Protein AF-A0A3P7NJB7-F1 (afdb_monomer_lite)

Sequence (112 aa):
MANEVTVRAVRTKELQVSWTIPDLALGKLKSSRAIAILQEKYVTSCSTNDSPHACLLSELDHATTYRVVVEVCVTPKDALSFPESDVAWCSKTTGVQKKTLSQCTFIRCYSI

Structure (mmCIF, N/CA/C/O backbone):
data_AF-A0A3P7NJB7-F1
#
_entry.id   AF-A0A3P7NJB7-F1
#
loop_
_atom_site.group_PDB
_atom_site.id
_atom_site.type_symbol
_atom_site.label_atom_id
_atom_site.label_alt_id
_atom_site.label_comp_id
_atom_site.label_asym_id
_atom_site.label_entity_id
_atom_site.label_seq_id
_atom_site.pdbx_PDB_ins_code
_atom_site.Cartn_x
_atom_site.Cartn_y
_atom_site.Cartn_z
_atom_site.occupancy
_atom_site.B_iso_or_equiv
_atom_site.auth_seq_id
_atom_site.auth_comp_id
_atom_site.auth_asym_id
_atom_site.auth_atom_id
_atom_site.pdbx_PDB_model_num
ATOM 1 N N . MET A 1 1 ? 4.954 1.841 -13.951 1.00 70.25 1 MET A N 1
ATOM 2 C CA . MET A 1 1 ? 4.096 1.997 -12.750 1.00 70.25 1 MET A CA 1
ATOM 3 C C . MET A 1 1 ? 3.607 0.627 -12.303 1.00 70.25 1 MET A C 1
ATOM 5 O O . MET A 1 1 ? 3.580 -0.260 -13.145 1.00 70.25 1 MET A O 1
ATOM 9 N N . ALA A 1 2 ? 3.270 0.438 -11.021 1.00 81.31 2 ALA A N 1
ATOM 10 C CA . ALA A 1 2 ? 2.642 -0.807 -10.564 1.00 81.31 2 ALA A CA 1
ATOM 11 C C . ALA A 1 2 ? 1.221 -0.957 -11.133 1.00 81.31 2 ALA A C 1
ATOM 13 O O . ALA A 1 2 ? 0.512 0.037 -11.296 1.00 81.31 2 ALA A O 1
ATOM 14 N N . ASN A 1 3 ? 0.826 -2.201 -11.386 1.00 82.69 3 ASN A N 1
ATOM 15 C CA . ASN A 1 3 ? -0.479 -2.624 -11.876 1.00 82.69 3 ASN A CA 1
ATOM 16 C C . ASN A 1 3 ? -1.141 -3.585 -10.872 1.00 82.69 3 ASN A C 1
ATOM 18 O O . ASN A 1 3 ? -0.510 -4.052 -9.922 1.00 82.69 3 ASN A O 1
ATOM 22 N N . GLU A 1 4 ? -2.442 -3.831 -11.069 1.00 85.12 4 GLU A N 1
ATOM 23 C CA . GLU A 1 4 ? -3.226 -4.841 -10.333 1.00 85.12 4 GLU A CA 1
ATOM 24 C C . GLU A 1 4 ? -3.112 -4.747 -8.799 1.00 85.12 4 GLU A C 1
ATOM 26 O O . GLU A 1 4 ? -3.046 -5.749 -8.082 1.00 85.12 4 GLU A O 1
ATOM 31 N N . VAL A 1 5 ? -3.099 -3.516 -8.276 1.00 89.00 5 VAL A N 1
ATOM 32 C CA . VAL A 1 5 ? -3.001 -3.271 -6.834 1.00 89.00 5 VAL A CA 1
ATOM 33 C C . VAL A 1 5 ? -4.222 -3.847 -6.125 1.00 89.00 5 VAL A C 1
ATOM 35 O O . VAL A 1 5 ? -5.346 -3.367 -6.274 1.00 89.00 5 VAL A O 1
ATOM 38 N N . THR A 1 6 ? -3.981 -4.855 -5.299 1.00 90.88 6 THR A N 1
ATOM 39 C CA . THR A 1 6 ? -4.992 -5.533 -4.497 1.00 90.88 6 THR A CA 1
ATOM 40 C C . THR A 1 6 ? -4.733 -5.258 -3.024 1.00 90.88 6 THR A C 1
ATOM 42 O O . THR A 1 6 ? -3.640 -5.498 -2.517 1.00 90.88 6 THR A O 1
ATOM 45 N N . VAL A 1 7 ? -5.758 -4.777 -2.317 1.00 92.31 7 VAL A N 1
ATOM 46 C CA . VAL A 1 7 ? -5.694 -4.499 -0.875 1.00 92.31 7 VAL A CA 1
ATOM 47 C C . VAL A 1 7 ? -6.721 -5.357 -0.148 1.00 92.31 7 VAL A C 1
ATOM 49 O O . VAL A 1 7 ? -7.931 -5.262 -0.393 1.00 92.31 7 VAL A O 1
ATOM 52 N N . ARG A 1 8 ? -6.248 -6.196 0.772 1.00 90.56 8 ARG A N 1
ATOM 53 C CA . ARG A 1 8 ? -7.066 -7.105 1.579 1.00 90.56 8 ARG A CA 1
ATOM 54 C C . ARG A 1 8 ? -6.930 -6.757 3.052 1.00 90.56 8 ARG A C 1
ATOM 56 O O . ARG A 1 8 ? -5.830 -6.565 3.553 1.00 90.56 8 ARG A O 1
ATOM 63 N N . ALA A 1 9 ? -8.059 -6.703 3.749 1.00 88.06 9 ALA A N 1
ATOM 64 C CA . ALA A 1 9 ? -8.056 -6.613 5.199 1.00 88.06 9 ALA A CA 1
ATOM 65 C C . ALA A 1 9 ? -7.852 -8.018 5.759 1.00 88.06 9 ALA A C 1
ATOM 67 O O . ALA A 1 9 ? -8.709 -8.880 5.576 1.00 88.06 9 ALA A O 1
ATOM 68 N N . VAL A 1 10 ? -6.691 -8.251 6.368 1.00 85.44 10 VAL A N 1
ATOM 69 C CA . VAL A 1 10 ? -6.304 -9.569 6.892 1.00 85.44 10 VAL A CA 1
ATOM 70 C C . VAL A 1 10 ? -6.485 -9.645 8.398 1.00 85.44 10 VAL A C 1
ATOM 72 O O . VAL A 1 10 ? -6.921 -10.674 8.905 1.00 85.44 10 VAL A O 1
ATOM 75 N N . ARG A 1 11 ? -6.217 -8.547 9.116 1.00 83.50 11 ARG A N 1
ATOM 76 C CA . ARG A 1 11 ? -6.454 -8.443 10.559 1.00 83.50 11 ARG A CA 1
ATOM 77 C C . ARG A 1 11 ? -7.102 -7.113 10.915 1.00 83.50 11 ARG A C 1
ATOM 79 O O . ARG A 1 11 ? -7.278 -6.221 10.086 1.00 83.50 11 ARG A O 1
ATOM 86 N N . THR A 1 12 ? -7.459 -6.980 12.185 1.00 82.69 12 THR A N 1
ATOM 87 C CA . THR A 1 12 ? -8.109 -5.785 12.730 1.00 82.69 12 THR A CA 1
ATOM 88 C C . THR A 1 12 ? -7.224 -4.539 12.693 1.00 82.69 12 THR A C 1
ATOM 90 O O . THR A 1 12 ? -7.765 -3.442 12.742 1.00 82.69 12 THR A O 1
ATOM 93 N N . LYS A 1 13 ? -5.898 -4.687 12.579 1.00 88.31 13 LYS A N 1
ATOM 94 C CA . LYS A 1 13 ? -4.918 -3.588 12.464 1.00 88.31 13 LYS A CA 1
ATOM 95 C C . LYS A 1 13 ? -3.988 -3.728 11.259 1.00 88.31 13 LYS A C 1
ATOM 97 O O . LYS A 1 13 ? -2.929 -3.107 11.228 1.00 88.31 13 LYS A O 1
ATOM 102 N N . GLU A 1 14 ? -4.345 -4.588 10.304 1.00 91.00 14 GLU A N 1
ATOM 103 C CA . GLU A 1 14 ? -3.435 -4.959 9.222 1.00 91.00 14 GLU A CA 1
ATOM 104 C C . GLU A 1 14 ? -4.138 -5.033 7.866 1.00 91.00 14 GLU A C 1
ATOM 106 O O . GLU A 1 14 ? -5.194 -5.664 7.715 1.00 91.00 14 GLU A O 1
ATOM 111 N N . LEU A 1 15 ? -3.505 -4.428 6.861 1.00 91.94 15 LEU A N 1
ATOM 112 C CA . LEU A 1 15 ? -3.886 -4.540 5.458 1.00 91.94 15 LEU A CA 1
ATOM 113 C C . LEU A 1 15 ? -2.757 -5.221 4.683 1.00 91.94 15 LEU A C 1
ATOM 115 O O . LEU A 1 15 ? -1.626 -4.743 4.664 1.00 91.94 15 LEU A O 1
ATOM 119 N N . GLN A 1 16 ? -3.074 -6.316 4.003 1.00 93.12 16 GLN A N 1
ATOM 120 C CA . GLN A 1 16 ? -2.170 -6.941 3.050 1.00 93.12 16 GLN A CA 1
ATOM 121 C C . GLN A 1 16 ? -2.340 -6.262 1.694 1.00 93.12 16 GLN A C 1
ATOM 123 O O . GLN A 1 16 ? -3.450 -6.177 1.162 1.00 93.12 16 GLN A O 1
ATOM 128 N N . VAL A 1 17 ? -1.231 -5.795 1.137 1.00 93.12 17 VAL A N 1
ATOM 129 C CA . VAL A 1 17 ? -1.176 -5.138 -0.164 1.00 93.12 17 VAL A CA 1
ATOM 130 C C . VAL A 1 17 ? -0.334 -6.002 -1.082 1.00 93.12 17 VAL A C 1
ATOM 132 O O . VAL A 1 17 ? 0.775 -6.386 -0.724 1.00 93.12 17 VAL A O 1
ATOM 135 N N . SER A 1 18 ? -0.851 -6.307 -2.262 1.00 92.50 18 SER A N 1
ATOM 136 C CA . SER A 1 18 ? -0.118 -7.007 -3.312 1.00 92.50 18 SER A CA 1
ATOM 137 C C . SER A 1 18 ? -0.278 -6.264 -4.625 1.00 92.50 18 SER A C 1
ATOM 139 O O . SER A 1 18 ? -1.363 -5.763 -4.921 1.00 92.50 18 SER A O 1
ATOM 141 N N . TRP A 1 19 ? 0.785 -6.182 -5.408 1.00 91.06 19 TRP A N 1
ATOM 142 C CA . TRP A 1 19 ? 0.781 -5.517 -6.703 1.00 91.06 19 TRP A CA 1
ATOM 143 C C . TRP A 1 19 ? 1.705 -6.240 -7.672 1.00 91.06 19 TRP A C 1
ATOM 145 O O . TRP A 1 19 ? 2.571 -7.018 -7.276 1.00 91.06 19 TRP A O 1
ATOM 155 N N . THR A 1 20 ? 1.522 -5.977 -8.958 1.00 87.44 20 THR A N 1
ATOM 156 C CA . THR A 1 20 ? 2.415 -6.465 -10.003 1.00 87.44 20 THR A CA 1
ATOM 157 C C . THR A 1 20 ? 3.192 -5.289 -10.569 1.00 87.44 20 THR A C 1
ATOM 159 O O . THR A 1 20 ? 2.665 -4.193 -10.763 1.00 87.44 20 THR A O 1
ATOM 162 N N . ILE A 1 21 ? 4.489 -5.477 -10.782 1.00 82.12 21 ILE A N 1
ATOM 163 C CA . ILE A 1 21 ? 5.303 -4.503 -11.501 1.00 82.12 21 ILE A CA 1
ATOM 164 C C . ILE A 1 21 ? 5.485 -5.105 -12.892 1.00 82.12 21 ILE A C 1
ATOM 166 O O . ILE A 1 21 ? 6.074 -6.182 -12.987 1.00 82.12 21 ILE A O 1
ATOM 170 N N . PRO A 1 22 ? 4.921 -4.492 -13.951 1.00 75.12 22 PRO A N 1
ATOM 171 C CA . PRO A 1 22 ? 5.119 -4.991 -15.304 1.00 75.12 22 PRO A CA 1
ATOM 172 C C . PRO A 1 22 ? 6.613 -4.991 -15.623 1.00 75.12 22 PRO A C 1
ATOM 174 O O . PRO A 1 22 ? 7.352 -4.160 -15.085 1.00 75.12 22 PRO A O 1
ATOM 177 N N . ASP A 1 23 ? 7.030 -5.919 -16.487 1.00 69.81 23 ASP A N 1
ATOM 178 C CA . ASP A 1 23 ? 8.431 -6.084 -16.861 1.00 69.81 23 ASP A CA 1
ATOM 179 C C . ASP A 1 23 ? 9.043 -4.725 -17.218 1.00 69.81 23 ASP A C 1
ATOM 181 O O . ASP A 1 23 ? 8.516 -3.962 -18.039 1.00 69.81 23 ASP A O 1
ATOM 185 N N . LEU A 1 24 ? 10.116 -4.381 -16.510 1.00 66.25 24 LEU A N 1
ATOM 186 C CA . LEU A 1 24 ? 10.768 -3.088 -16.609 1.00 66.25 24 LEU A CA 1
ATOM 187 C C . LEU A 1 24 ? 11.671 -3.096 -17.842 1.00 66.25 24 LEU A C 1
ATOM 18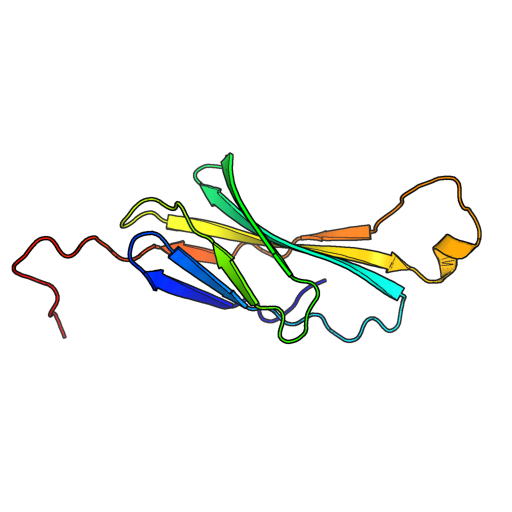9 O O . LEU A 1 24 ? 12.886 -2.961 -17.741 1.00 66.25 24 LEU A O 1
ATOM 193 N N . ALA A 1 25 ? 11.068 -3.197 -19.028 1.00 59.69 25 ALA A N 1
ATOM 194 C CA . ALA A 1 25 ? 11.772 -3.174 -20.312 1.00 59.69 25 ALA A CA 1
ATOM 195 C C . ALA A 1 25 ? 12.683 -1.934 -20.482 1.00 59.69 25 ALA A C 1
ATOM 197 O O . ALA A 1 25 ? 13.597 -1.939 -21.302 1.00 59.69 25 ALA A O 1
ATOM 198 N N . LEU A 1 26 ? 12.452 -0.879 -19.688 1.00 57.56 26 LEU A N 1
ATOM 199 C CA . LEU A 1 26 ? 13.142 0.411 -19.743 1.00 57.56 26 LEU A CA 1
ATOM 200 C C . LEU A 1 26 ? 14.106 0.681 -18.564 1.00 57.56 26 LEU A C 1
ATOM 202 O O . LEU A 1 26 ? 14.732 1.743 -18.534 1.00 57.56 26 LEU A O 1
ATOM 206 N N . GLY A 1 27 ? 14.262 -0.217 -17.579 1.00 69.25 27 GLY A N 1
ATOM 207 C CA . GLY A 1 27 ? 15.119 0.076 -16.420 1.00 69.25 27 GLY A CA 1
ATOM 208 C C . GLY A 1 27 ? 15.172 -0.985 -15.319 1.00 69.25 27 GLY A C 1
ATOM 209 O O . GLY A 1 27 ? 14.595 -2.058 -15.430 1.00 69.25 27 GLY A O 1
ATOM 210 N N . LYS A 1 28 ? 15.875 -0.677 -14.221 1.00 78.12 28 LYS A N 1
ATOM 211 C CA . LYS A 1 28 ? 15.958 -1.539 -13.028 1.00 78.12 28 LYS A CA 1
ATOM 212 C C . LYS A 1 28 ? 15.047 -1.004 -11.925 1.00 78.12 28 LYS A 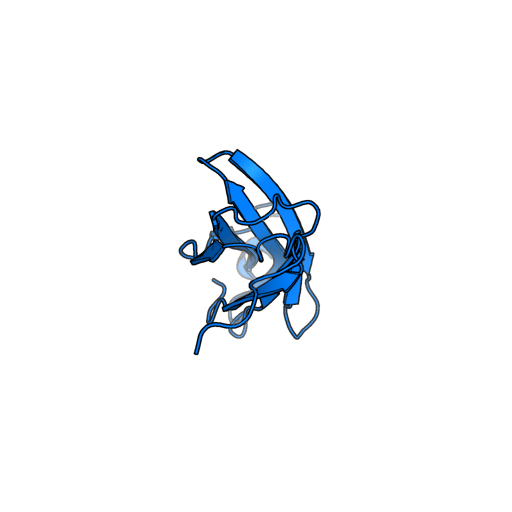C 1
ATOM 214 O O . LYS A 1 28 ? 14.986 0.206 -11.697 1.00 78.12 28 LYS A O 1
ATOM 219 N N . LEU A 1 29 ? 14.360 -1.899 -11.214 1.00 79.69 29 LEU A N 1
ATOM 220 C CA . LEU A 1 29 ? 13.609 -1.528 -10.016 1.00 79.69 29 LEU A CA 1
ATOM 221 C C . LEU A 1 29 ? 14.593 -1.037 -8.946 1.00 79.69 29 LEU A C 1
ATOM 223 O O . LEU A 1 29 ? 15.481 -1.788 -8.543 1.00 79.69 29 LEU A O 1
ATOM 227 N N . LYS A 1 30 ? 14.445 0.213 -8.497 1.00 82.12 30 LYS A N 1
ATOM 228 C CA . LYS A 1 30 ? 15.240 0.760 -7.387 1.00 82.12 30 LYS A CA 1
ATOM 229 C C . LYS A 1 30 ? 14.547 0.494 -6.058 1.00 82.12 30 LYS A C 1
ATOM 231 O O . LYS A 1 30 ? 15.175 0.040 -5.109 1.00 82.12 30 LYS A O 1
ATOM 236 N N . SER A 1 31 ? 13.254 0.799 -5.993 1.00 84.12 31 SER A N 1
ATOM 237 C CA . SER A 1 31 ? 12.456 0.618 -4.785 1.00 84.12 31 SER A CA 1
ATOM 238 C C . SER A 1 31 ? 10.980 0.492 -5.125 1.00 84.12 31 SER A C 1
ATOM 240 O O . SER A 1 31 ? 10.489 1.121 -6.063 1.00 84.12 31 SER A O 1
ATOM 242 N N . SER A 1 32 ? 10.269 -0.302 -4.341 1.00 88.56 32 SER A N 1
ATOM 243 C CA . SER A 1 32 ? 8.829 -0.464 -4.426 1.00 88.56 32 SER A CA 1
ATOM 244 C C . SER A 1 32 ? 8.245 -0.506 -3.016 1.00 88.56 32 SER A C 1
ATOM 246 O O . SER A 1 32 ? 8.692 -1.278 -2.164 1.00 88.56 32 SER A O 1
ATOM 248 N N . ARG A 1 33 ? 7.265 0.361 -2.740 1.00 91.25 33 ARG A N 1
ATOM 249 C CA . ARG A 1 33 ? 6.633 0.472 -1.420 1.00 91.25 33 ARG A CA 1
ATOM 250 C C . ARG A 1 33 ? 5.143 0.772 -1.491 1.00 91.25 33 ARG A C 1
ATOM 252 O O . ARG A 1 33 ? 4.708 1.596 -2.287 1.00 91.25 33 ARG A O 1
ATOM 259 N N . ALA A 1 34 ? 4.370 0.150 -0.611 1.00 92.75 34 ALA A N 1
ATOM 260 C CA . ALA A 1 34 ? 2.987 0.509 -0.342 1.00 92.75 34 ALA A CA 1
ATOM 261 C C . ALA A 1 34 ? 2.911 1.467 0.846 1.00 92.75 34 ALA A C 1
ATOM 263 O O . ALA A 1 34 ? 3.685 1.371 1.798 1.00 92.75 34 ALA A O 1
ATOM 264 N N . ILE A 1 35 ? 1.964 2.394 0.791 1.00 93.62 35 ILE A N 1
ATOM 265 C CA . ILE A 1 35 ? 1.807 3.475 1.759 1.00 93.62 35 ILE A CA 1
ATOM 266 C C . ILE A 1 35 ? 0.332 3.569 2.144 1.00 93.62 35 ILE A C 1
ATOM 268 O O . ILE A 1 35 ? -0.524 3.736 1.273 1.00 93.62 35 ILE A O 1
ATOM 272 N N . ALA A 1 36 ? 0.043 3.507 3.442 1.00 94.00 36 ALA A N 1
ATOM 273 C CA . ALA A 1 36 ? -1.274 3.774 4.007 1.00 94.00 36 ALA A CA 1
ATOM 274 C C . ALA A 1 36 ? -1.434 5.267 4.304 1.00 94.00 36 ALA A C 1
ATOM 276 O O . ALA A 1 36 ? -0.636 5.859 5.037 1.00 94.00 36 ALA A O 1
ATOM 277 N N . ILE A 1 37 ? -2.496 5.862 3.771 1.00 93.56 37 ILE A N 1
ATOM 278 C CA . ILE A 1 37 ? -2.836 7.268 3.969 1.00 93.56 37 ILE A CA 1
ATOM 279 C C . ILE A 1 37 ? -4.205 7.354 4.641 1.00 93.56 37 ILE A C 1
ATOM 281 O O . ILE A 1 37 ? -5.187 6.803 4.139 1.00 93.56 37 ILE A O 1
ATOM 285 N N . LEU A 1 38 ? -4.285 8.080 5.751 1.00 92.56 38 LEU A N 1
ATOM 286 C CA . LEU A 1 38 ? -5.525 8.381 6.463 1.00 92.56 38 LEU A CA 1
ATOM 287 C C . LEU A 1 38 ? -5.704 9.892 6.503 1.00 92.56 38 LEU A C 1
ATOM 289 O O . LEU A 1 38 ? -4.826 10.582 7.007 1.00 92.56 38 LEU A O 1
ATOM 293 N N . GLN A 1 39 ? -6.820 10.405 5.976 1.00 88.75 39 GLN A N 1
ATOM 294 C CA . GLN A 1 39 ? -7.093 11.853 5.956 1.00 88.75 39 GLN A CA 1
ATOM 295 C C . GLN A 1 39 ? -5.885 12.667 5.448 1.00 88.75 39 GLN A C 1
ATOM 297 O O . GLN A 1 39 ? -5.442 13.618 6.083 1.00 88.75 39 GLN A O 1
ATOM 302 N N . GLU A 1 40 ? -5.296 12.217 4.334 1.00 87.44 40 GLU A N 1
ATOM 303 C CA . GLU A 1 40 ? -4.107 12.819 3.700 1.00 87.44 40 GLU A CA 1
ATOM 304 C C . GLU A 1 40 ? -2.796 12.741 4.502 1.00 87.44 40 GLU A C 1
ATOM 306 O O . GLU A 1 40 ? -1.752 13.170 4.013 1.00 87.44 40 GLU A O 1
ATOM 311 N N . LYS A 1 41 ? -2.800 12.106 5.677 1.00 90.12 41 LYS A N 1
ATOM 312 C CA . LYS A 1 41 ? -1.598 11.841 6.472 1.00 90.12 41 LYS A CA 1
ATOM 313 C C . LYS A 1 41 ? -1.038 10.455 6.193 1.00 90.12 41 LYS A C 1
ATOM 315 O O . LYS A 1 41 ? -1.773 9.472 6.131 1.00 90.12 41 LYS A O 1
ATOM 320 N N . TYR A 1 42 ? 0.281 10.389 6.058 1.00 90.12 42 TYR A N 1
ATOM 321 C CA . TYR A 1 42 ? 1.029 9.140 5.970 1.00 90.12 42 TYR A CA 1
ATOM 322 C C . TYR A 1 42 ? 1.005 8.460 7.337 1.00 90.12 42 TYR A C 1
ATOM 324 O O . TYR A 1 42 ? 1.466 9.043 8.314 1.00 90.12 42 TYR A O 1
ATOM 332 N N . VAL A 1 43 ? 0.437 7.258 7.402 1.00 92.25 43 VAL A N 1
ATOM 333 C CA . VAL A 1 43 ? 0.310 6.509 8.660 1.00 92.25 43 VAL A CA 1
ATOM 334 C C . VAL A 1 43 ? 1.416 5.476 8.764 1.00 92.25 43 VAL A C 1
ATOM 336 O O . VAL A 1 43 ? 2.180 5.470 9.719 1.00 92.25 43 VAL A O 1
ATOM 339 N N . THR A 1 44 ? 1.523 4.621 7.752 1.00 93.56 44 THR A N 1
ATOM 340 C CA . THR A 1 44 ? 2.499 3.533 7.715 1.00 93.56 44 THR A CA 1
ATOM 341 C C . THR A 1 44 ? 2.861 3.212 6.271 1.00 93.56 44 THR A C 1
ATOM 343 O O . THR A 1 44 ? 2.133 3.559 5.334 1.00 93.56 44 THR A O 1
ATOM 346 N N . SER A 1 45 ? 3.997 2.558 6.073 1.00 93.25 45 SER A N 1
ATOM 347 C CA . SER A 1 45 ? 4.434 2.093 4.764 1.00 93.25 45 SER A CA 1
ATOM 348 C C . SER A 1 45 ? 5.216 0.800 4.890 1.00 93.25 45 SER A C 1
ATOM 350 O O . SER A 1 45 ? 5.931 0.602 5.868 1.00 93.25 45 SER A O 1
ATOM 352 N N . CYS A 1 46 ? 5.136 -0.037 3.866 1.00 91.62 46 CYS A N 1
ATOM 353 C CA . CYS A 1 46 ? 5.951 -1.232 3.743 1.00 91.62 46 CYS A CA 1
ATOM 354 C C . CYS A 1 46 ? 6.601 -1.272 2.365 1.00 91.62 46 CYS A C 1
ATOM 356 O O . CYS A 1 46 ? 5.980 -0.929 1.362 1.00 91.62 46 CYS A O 1
ATOM 358 N N . SER A 1 47 ? 7.867 -1.667 2.310 1.00 89.50 47 SER A N 1
ATOM 359 C CA . SER A 1 47 ? 8.633 -1.794 1.070 1.00 89.50 47 SER A CA 1
ATOM 360 C C . SER A 1 47 ? 8.933 -3.252 0.775 1.00 89.50 47 SER A C 1
ATOM 362 O O . SER A 1 47 ? 9.305 -3.995 1.680 1.00 89.50 47 SER A O 1
ATOM 364 N N . THR A 1 48 ? 8.817 -3.645 -0.487 1.00 87.69 48 THR A N 1
ATOM 365 C CA . THR A 1 48 ? 9.252 -4.956 -0.962 1.00 87.69 48 THR A CA 1
ATOM 366 C C . THR A 1 48 ? 9.757 -4.835 -2.391 1.00 87.69 48 THR A C 1
ATOM 368 O O . THR A 1 48 ? 9.120 -4.204 -3.240 1.00 87.69 48 THR A O 1
ATOM 371 N N . ASN A 1 49 ? 10.911 -5.444 -2.640 1.00 80.38 49 ASN A N 1
ATOM 372 C CA . ASN A 1 49 ? 11.510 -5.547 -3.967 1.00 80.38 49 ASN A CA 1
ATOM 373 C C . ASN A 1 49 ? 11.460 -6.986 -4.499 1.00 80.38 49 ASN A C 1
ATOM 375 O O . ASN A 1 49 ? 11.765 -7.204 -5.669 1.00 80.38 49 ASN A O 1
ATOM 379 N N . ASP A 1 50 ? 11.046 -7.943 -3.667 1.00 75.50 50 ASP A N 1
ATOM 380 C CA . ASP A 1 50 ? 10.976 -9.354 -4.023 1.00 75.50 50 ASP A CA 1
ATOM 381 C C . ASP A 1 50 ? 9.669 -9.659 -4.754 1.00 75.50 50 ASP A C 1
ATOM 383 O O . ASP A 1 50 ? 8.626 -9.063 -4.471 1.00 75.50 50 ASP A O 1
ATOM 387 N N . SER A 1 51 ? 9.741 -10.576 -5.719 1.00 75.38 51 SER A N 1
ATOM 388 C CA . SER A 1 51 ? 8.570 -11.097 -6.422 1.00 75.38 51 SER A CA 1
ATOM 389 C C . SER A 1 51 ? 8.071 -12.363 -5.713 1.00 75.38 51 SER A C 1
ATOM 391 O O . SER A 1 51 ? 8.879 -13.265 -5.478 1.00 75.38 51 SER A O 1
ATOM 393 N N . PRO A 1 52 ? 6.770 -12.477 -5.387 1.00 76.62 52 PRO A N 1
ATOM 394 C CA . PRO A 1 52 ? 5.692 -11.529 -5.683 1.00 76.62 52 PRO A CA 1
ATOM 395 C C . PRO A 1 52 ? 5.733 -10.275 -4.795 1.00 76.62 52 PRO A C 1
ATOM 397 O O . PRO A 1 52 ? 5.946 -10.371 -3.586 1.00 76.62 52 PRO A O 1
ATOM 400 N N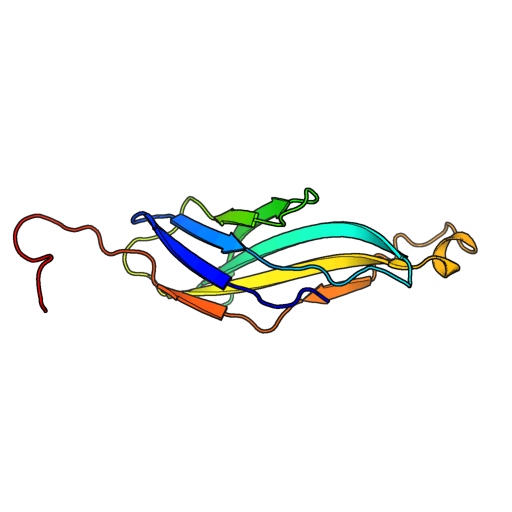 . HIS A 1 53 ? 5.453 -9.103 -5.381 1.00 85.75 53 HIS A N 1
ATOM 401 C CA . HIS A 1 53 ? 5.448 -7.837 -4.645 1.00 85.75 53 HIS A CA 1
ATOM 402 C C . HIS A 1 53 ? 4.216 -7.740 -3.743 1.00 85.75 53 HIS A C 1
ATOM 404 O O . HIS A 1 53 ? 3.156 -7.237 -4.123 1.00 85.75 53 HIS A O 1
ATOM 410 N N . ALA A 1 54 ? 4.358 -8.258 -2.530 1.00 90.25 54 ALA A N 1
ATOM 411 C CA . ALA A 1 54 ? 3.367 -8.157 -1.479 1.00 90.25 54 ALA A CA 1
ATOM 412 C C . ALA A 1 54 ? 4.015 -7.688 -0.179 1.00 90.25 54 ALA A C 1
ATOM 414 O O . ALA A 1 54 ? 5.105 -8.126 0.189 1.00 90.25 54 ALA A O 1
ATOM 415 N N . CYS A 1 55 ? 3.333 -6.797 0.530 1.00 91.06 55 CYS A N 1
ATOM 416 C CA . CYS A 1 55 ? 3.736 -6.385 1.863 1.00 91.06 55 CYS A CA 1
ATOM 417 C C . CYS A 1 55 ? 2.523 -6.130 2.751 1.00 91.06 55 CYS A C 1
ATOM 419 O O . CYS A 1 55 ? 1.389 -5.986 2.287 1.00 91.06 55 CYS A O 1
ATOM 421 N N . LEU A 1 56 ? 2.770 -6.128 4.055 1.00 92.50 56 LEU A N 1
ATOM 422 C CA . LEU A 1 56 ? 1.738 -6.001 5.066 1.00 92.50 56 LEU A CA 1
ATOM 423 C C . LEU A 1 56 ? 1.899 -4.660 5.784 1.00 92.50 56 LEU A C 1
ATOM 425 O O . LEU A 1 56 ? 2.960 -4.351 6.322 1.00 92.50 56 LEU A O 1
ATOM 429 N N . LEU A 1 57 ? 0.843 -3.853 5.740 1.00 92.38 57 LEU A N 1
ATOM 430 C CA . LEU A 1 57 ? 0.740 -2.590 6.457 1.00 92.38 57 LEU A CA 1
ATOM 431 C C . LEU A 1 57 ? 0.189 -2.892 7.848 1.00 92.38 57 LEU A C 1
ATOM 433 O O . LEU A 1 57 ? -0.981 -3.256 7.970 1.00 92.38 57 LEU A O 1
ATOM 437 N N . SER A 1 58 ? 1.037 -2.753 8.863 1.00 91.44 58 SER A N 1
ATOM 438 C CA . SER A 1 58 ? 0.700 -2.942 10.279 1.00 91.44 58 SER A CA 1
ATOM 439 C C . SER A 1 58 ? 0.411 -1.614 10.978 1.00 91.44 58 SER A C 1
ATOM 441 O O . SER A 1 58 ? 0.576 -0.549 10.389 1.00 91.44 58 SER A O 1
ATOM 443 N N . GLU A 1 59 ? 0.024 -1.685 12.254 1.00 89.12 59 GLU A N 1
ATOM 444 C CA . GLU A 1 59 ? -0.185 -0.511 13.121 1.00 89.12 59 GLU A CA 1
ATOM 445 C C . GLU A 1 59 ? -1.318 0.412 12.646 1.00 89.12 59 GLU A C 1
ATOM 447 O O . GLU A 1 59 ? -1.314 1.616 12.882 1.00 89.12 59 GLU A O 1
ATOM 452 N N . LEU A 1 60 ? -2.321 -0.168 11.985 1.00 89.56 60 LEU A N 1
ATOM 453 C CA . LEU A 1 60 ? -3.524 0.546 11.576 1.00 89.56 60 LEU A CA 1
ATOM 454 C C . LEU A 1 60 ? -4.586 0.520 12.683 1.00 89.56 60 LEU A C 1
ATOM 456 O O . LEU A 1 60 ? -4.650 -0.398 13.503 1.00 89.56 60 LEU A O 1
ATOM 460 N N . ASP A 1 61 ? -5.478 1.501 12.660 1.00 88.25 61 ASP A N 1
ATOM 461 C CA . ASP A 1 61 ? -6.658 1.549 13.512 1.00 88.25 61 ASP A CA 1
ATOM 462 C C . ASP A 1 61 ? -7.732 0.580 13.022 1.00 88.25 61 ASP A C 1
ATOM 464 O O . ASP A 1 61 ? -7.844 0.260 11.834 1.00 88.25 61 ASP A O 1
ATOM 468 N N . HIS A 1 62 ? -8.561 0.133 13.958 1.00 86.56 62 HIS A N 1
ATOM 469 C CA . HIS A 1 62 ? -9.681 -0.766 13.708 1.00 86.56 62 HIS A CA 1
ATOM 470 C C . HIS A 1 62 ? -10.825 -0.071 12.982 1.00 86.56 62 HIS A C 1
ATOM 472 O O . HIS A 1 62 ? -11.155 1.067 13.298 1.00 86.56 62 HIS A O 1
ATOM 478 N N . ALA A 1 63 ? -11.508 -0.796 12.090 1.00 84.62 63 ALA A N 1
ATOM 479 C CA . ALA A 1 63 ? -12.679 -0.291 11.372 1.00 84.62 63 ALA A CA 1
ATOM 480 C C . ALA A 1 63 ? -12.461 1.082 10.696 1.00 84.62 63 ALA A C 1
ATOM 482 O O . ALA A 1 63 ? -13.417 1.842 10.524 1.00 84.62 63 ALA A O 1
ATOM 483 N N . THR A 1 64 ? -11.234 1.373 10.265 1.00 88.19 64 THR A N 1
ATOM 484 C CA . THR A 1 64 ? -10.847 2.658 9.676 1.00 88.19 64 THR A CA 1
ATOM 485 C C . THR A 1 64 ? -10.555 2.481 8.192 1.00 88.19 64 THR A C 1
ATOM 487 O O . THR A 1 64 ? -9.931 1.503 7.776 1.00 88.19 64 THR A O 1
ATOM 490 N N . THR A 1 65 ? -11.047 3.413 7.373 1.00 9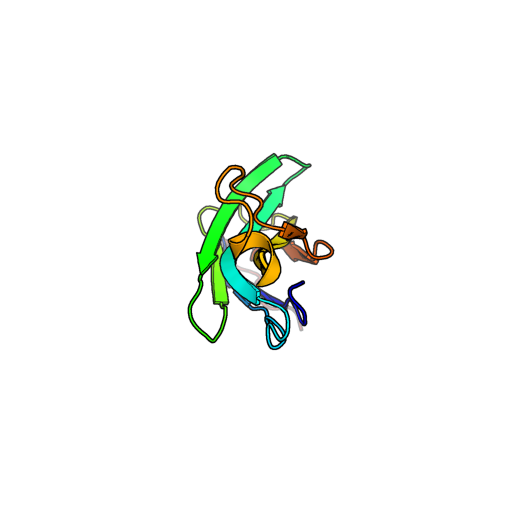0.75 65 THR A N 1
ATOM 491 C CA . THR A 1 65 ? -10.823 3.411 5.924 1.00 90.75 65 THR A CA 1
ATOM 492 C C . THR A 1 65 ? -9.521 4.128 5.598 1.00 90.75 65 THR A C 1
ATOM 494 O O . THR A 1 65 ? -9.409 5.339 5.771 1.00 90.75 65 THR A O 1
ATOM 497 N N . TYR A 1 66 ? -8.561 3.377 5.071 1.00 92.25 66 TYR A N 1
ATOM 498 C CA . TYR A 1 66 ? -7.284 3.886 4.592 1.00 92.25 66 TYR A CA 1
ATOM 499 C C . TYR A 1 66 ? -7.281 3.967 3.072 1.00 92.25 66 TYR A C 1
ATOM 501 O O . TYR A 1 66 ? -7.823 3.098 2.385 1.00 92.25 66 TYR A O 1
ATOM 509 N N . ARG A 1 67 ? -6.619 4.991 2.538 1.00 94.12 67 ARG A N 1
ATOM 510 C CA . ARG A 1 67 ? -6.246 5.075 1.128 1.00 94.12 67 ARG A CA 1
ATOM 511 C C . ARG A 1 67 ? -4.835 4.525 0.975 1.00 94.12 67 ARG A C 1
ATOM 513 O O . ARG A 1 67 ? -3.883 5.124 1.458 1.00 94.12 67 ARG A O 1
ATOM 520 N N . VAL A 1 68 ? -4.700 3.398 0.296 1.00 92.94 68 VAL A N 1
ATOM 521 C CA . VAL A 1 68 ? -3.415 2.747 0.052 1.00 92.94 68 VAL A CA 1
ATOM 522 C C . VAL A 1 68 ? -2.915 3.112 -1.339 1.00 92.94 68 VAL A C 1
ATOM 524 O O . VAL A 1 68 ? -3.633 2.932 -2.319 1.00 92.94 68 VAL A O 1
ATOM 527 N N . VAL A 1 69 ? -1.690 3.619 -1.435 1.00 92.50 69 VAL A N 1
ATOM 528 C CA . VAL A 1 69 ? -1.007 3.881 -2.712 1.00 92.50 69 VAL A CA 1
ATOM 529 C C . VAL A 1 69 ? 0.260 3.044 -2.793 1.00 92.50 69 VAL A C 1
ATOM 531 O O . VAL A 1 69 ? 0.927 2.840 -1.781 1.00 92.50 69 VAL A O 1
ATOM 534 N N . VAL A 1 70 ? 0.606 2.579 -3.989 1.00 91.19 70 VAL A N 1
ATOM 535 C CA . VAL A 1 70 ? 1.889 1.921 -4.242 1.00 91.19 70 VAL A CA 1
ATOM 536 C C . VAL A 1 70 ? 2.779 2.899 -4.992 1.00 91.19 70 VAL A C 1
ATOM 538 O O . VAL A 1 70 ? 2.396 3.426 -6.034 1.00 91.19 70 VAL A O 1
ATOM 541 N N . GLU A 1 71 ? 3.958 3.164 -4.451 1.00 90.50 71 GLU A N 1
ATOM 542 C CA . GLU A 1 71 ? 5.004 3.947 -5.086 1.00 90.50 71 GLU A CA 1
ATOM 543 C C . GLU A 1 71 ? 6.090 3.009 -5.608 1.00 90.50 71 GLU A C 1
ATOM 545 O O . GLU A 1 71 ? 6.656 2.210 -4.862 1.00 90.50 71 GLU A O 1
ATOM 550 N N . VAL A 1 72 ? 6.382 3.123 -6.899 1.00 87.00 72 VAL A N 1
ATOM 551 C CA . VAL A 1 72 ? 7.423 2.354 -7.576 1.00 87.00 72 VAL A CA 1
ATOM 552 C C . VAL A 1 72 ? 8.428 3.318 -8.171 1.00 87.00 72 VAL A C 1
ATOM 554 O O . VAL A 1 72 ? 8.074 4.142 -9.013 1.00 87.00 72 VAL A O 1
ATOM 557 N N . CYS A 1 73 ? 9.677 3.182 -7.754 1.00 84.06 73 CYS A N 1
ATOM 558 C CA . CYS A 1 73 ? 10.809 3.959 -8.221 1.00 84.06 73 CYS A CA 1
ATOM 559 C C . CYS A 1 73 ? 11.693 3.093 -9.117 1.00 84.06 73 CYS A C 1
ATOM 561 O O . CYS A 1 73 ? 12.210 2.054 -8.692 1.00 84.06 73 CYS A O 1
ATOM 563 N N . VAL A 1 74 ? 11.884 3.540 -10.355 1.00 80.88 74 VAL A N 1
ATOM 564 C CA . VAL A 1 74 ? 12.719 2.859 -11.349 1.00 80.88 74 VAL A CA 1
ATOM 565 C C . VAL A 1 74 ? 13.913 3.726 -11.718 1.00 80.88 74 VAL A C 1
ATOM 567 O O . VAL A 1 74 ? 13.809 4.952 -11.783 1.00 80.88 74 VAL A O 1
ATOM 570 N N . THR A 1 75 ? 15.048 3.080 -11.960 1.00 77.69 75 THR A N 1
ATOM 571 C CA . THR A 1 75 ? 16.217 3.721 -12.558 1.00 77.69 75 THR A CA 1
ATOM 572 C C . THR A 1 75 ? 16.225 3.367 -14.044 1.00 77.69 75 THR A C 1
ATOM 574 O O . THR A 1 75 ? 16.431 2.191 -14.370 1.00 77.69 75 THR A O 1
ATOM 577 N N . PRO A 1 76 ? 15.950 4.328 -14.946 1.00 70.12 76 PRO A N 1
ATOM 578 C CA . PRO A 1 76 ? 15.986 4.072 -16.380 1.00 70.12 76 PRO A CA 1
ATOM 579 C C . PRO A 1 76 ? 17.419 3.772 -16.830 1.00 70.12 76 PRO A C 1
ATOM 581 O O . PRO A 1 76 ? 18.384 4.263 -16.241 1.00 70.12 76 PRO A O 1
ATOM 584 N N . LYS A 1 77 ? 17.565 2.966 -17.884 1.00 66.38 77 LYS A N 1
ATOM 585 C CA . LYS A 1 77 ? 18.884 2.570 -18.407 1.00 66.38 77 LYS A CA 1
ATOM 586 C C . LYS A 1 77 ? 19.710 3.773 -18.892 1.00 66.38 77 LYS A C 1
ATOM 588 O O . LYS A 1 77 ? 20.921 3.790 -18.694 1.00 66.38 77 LYS A O 1
ATOM 593 N N . ASP A 1 78 ? 19.044 4.796 -19.429 1.00 62.50 78 ASP A N 1
ATOM 594 C CA . ASP A 1 78 ? 19.667 6.014 -19.970 1.00 62.50 78 ASP A CA 1
ATOM 595 C C . ASP A 1 78 ? 20.205 6.975 -18.891 1.00 62.50 78 ASP A C 1
ATOM 597 O O . ASP A 1 78 ? 21.005 7.859 -19.188 1.00 62.50 78 ASP A O 1
ATOM 601 N N . ALA A 1 79 ? 19.825 6.798 -17.618 1.00 55.94 79 ALA A N 1
ATOM 602 C CA . ALA A 1 79 ? 20.358 7.606 -16.514 1.00 55.94 79 ALA A CA 1
ATOM 603 C C . ALA A 1 79 ? 21.793 7.213 -16.112 1.00 55.94 79 ALA A C 1
ATOM 605 O O . ALA A 1 79 ? 22.446 7.948 -15.377 1.00 55.94 79 ALA A O 1
ATOM 606 N N . LEU A 1 80 ? 22.321 6.089 -16.616 1.00 52.81 80 LEU A N 1
ATOM 607 C CA . LEU A 1 80 ? 23.715 5.681 -16.389 1.00 52.81 80 LEU A CA 1
ATOM 608 C C . LEU A 1 80 ? 24.736 6.626 -17.050 1.00 52.81 80 LEU A C 1
ATOM 610 O O . LEU A 1 80 ? 25.922 6.543 -16.744 1.00 52.81 80 LEU A O 1
ATOM 614 N N . SER A 1 81 ? 24.293 7.519 -17.941 1.00 51.50 81 SER A N 1
ATOM 615 C CA . SER A 1 81 ? 25.154 8.475 -18.647 1.00 51.50 81 SER A CA 1
ATOM 616 C C . SER A 1 81 ? 25.455 9.754 -17.855 1.00 51.50 81 SER A C 1
ATOM 618 O O . SER A 1 81 ? 26.381 10.471 -18.225 1.00 51.50 81 SER A O 1
ATOM 620 N N . PHE A 1 82 ? 24.729 10.035 -16.764 1.00 46.81 82 PHE A N 1
ATOM 621 C CA . PHE A 1 82 ? 24.936 11.226 -15.932 1.00 46.81 82 PHE A CA 1
ATOM 622 C C . PHE A 1 82 ? 24.830 10.856 -14.441 1.00 46.81 82 PHE A C 1
ATOM 624 O O . PHE A 1 82 ? 23.725 10.785 -13.905 1.00 46.81 82 PHE A O 1
ATOM 631 N N . PRO A 1 83 ? 25.956 10.619 -13.741 1.00 48.50 83 PRO A N 1
ATOM 632 C CA . PRO A 1 83 ? 25.961 10.142 -12.353 1.00 48.50 83 PRO A CA 1
ATOM 633 C C . PRO A 1 83 ? 25.520 11.194 -11.319 1.00 48.50 83 PRO A C 1
ATOM 635 O O . PRO A 1 83 ? 25.527 10.914 -10.125 1.00 48.50 83 PRO A O 1
ATOM 638 N N . GLU A 1 84 ? 25.154 12.405 -11.746 1.00 48.25 84 GLU A N 1
ATOM 639 C CA . GLU A 1 84 ? 25.035 13.567 -10.859 1.00 48.25 84 GLU A CA 1
ATOM 640 C C . GLU A 1 84 ? 23.621 13.853 -10.348 1.00 48.25 84 GLU A C 1
ATOM 642 O O . GLU A 1 84 ? 23.377 14.853 -9.678 1.00 48.25 84 GLU A O 1
ATOM 647 N N . SER A 1 85 ? 22.661 12.973 -10.613 1.00 47.09 85 SER A N 1
ATOM 648 C CA . SER A 1 85 ? 21.373 13.082 -9.945 1.00 47.09 85 SER A CA 1
ATOM 649 C C . SER A 1 85 ? 20.770 11.705 -9.725 1.00 47.09 85 SER A C 1
ATOM 651 O O . SER A 1 85 ? 20.594 10.911 -10.644 1.00 47.09 85 SER A O 1
ATOM 653 N N . ASP A 1 86 ? 20.457 11.429 -8.464 1.00 54.00 86 ASP A N 1
ATOM 654 C CA . ASP A 1 86 ? 19.714 10.284 -7.943 1.00 54.00 86 ASP A CA 1
ATOM 655 C C . ASP A 1 86 ? 18.261 10.262 -8.482 1.00 54.00 86 ASP A C 1
ATOM 657 O O . ASP A 1 86 ? 17.294 10.121 -7.732 1.00 54.00 86 ASP A O 1
ATOM 661 N N . VAL A 1 87 ? 18.072 10.444 -9.794 1.00 55.84 87 VAL A N 1
ATOM 662 C CA . VAL A 1 87 ? 16.771 10.562 -10.456 1.00 55.84 87 VAL A CA 1
ATOM 663 C C . VAL A 1 87 ? 16.149 9.178 -10.549 1.00 55.84 87 VAL A C 1
ATOM 665 O O . VAL A 1 87 ? 16.163 8.497 -11.573 1.00 55.84 87 VAL A O 1
ATOM 668 N N . ALA A 1 88 ? 15.602 8.732 -9.428 1.00 64.94 88 ALA A N 1
ATOM 669 C CA . ALA A 1 88 ? 14.650 7.649 -9.416 1.00 64.94 88 ALA A CA 1
ATOM 670 C C . ALA A 1 88 ? 13.322 8.198 -9.949 1.00 64.94 88 ALA A C 1
ATOM 672 O O . A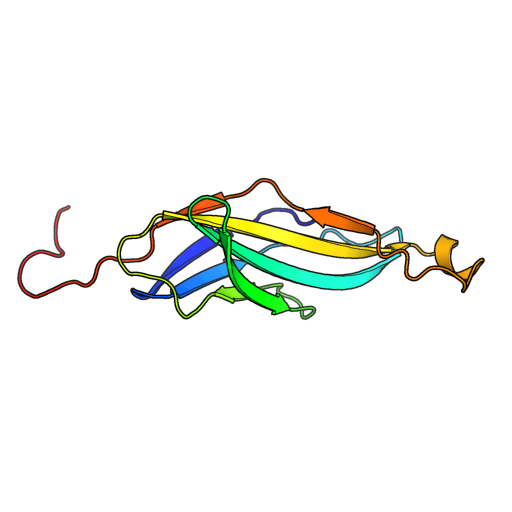LA A 1 88 ? 12.722 9.093 -9.349 1.00 64.94 88 ALA A O 1
ATOM 673 N N . TRP A 1 89 ? 12.849 7.673 -11.078 1.00 75.75 89 TRP A N 1
ATOM 674 C CA . TRP A 1 89 ? 11.513 7.995 -11.568 1.00 75.75 89 TRP A CA 1
ATOM 675 C C . TRP A 1 89 ? 10.495 7.233 -10.728 1.00 75.75 89 TRP A C 1
ATOM 677 O O . TRP A 1 89 ? 10.219 6.055 -10.959 1.00 75.75 89 TRP A O 1
ATOM 687 N N . CYS A 1 90 ? 9.980 7.908 -9.703 1.00 82.44 90 CYS A N 1
ATOM 688 C CA . CYS A 1 90 ? 8.966 7.370 -8.812 1.00 82.44 90 CYS A CA 1
ATOM 689 C C . CYS A 1 90 ? 7.567 7.654 -9.366 1.00 82.44 90 CYS A C 1
ATOM 691 O O . CYS A 1 90 ? 7.168 8.801 -9.546 1.00 82.44 90 CYS A O 1
ATOM 693 N N . SER A 1 91 ? 6.810 6.594 -9.630 1.00 83.94 91 SER A N 1
ATOM 694 C CA . SER A 1 91 ? 5.400 6.654 -10.016 1.00 83.94 91 SER A CA 1
ATOM 695 C C . SER A 1 91 ? 4.532 6.115 -8.887 1.00 83.94 91 SER A C 1
ATOM 697 O O . SER A 1 91 ? 4.831 5.059 -8.331 1.00 83.94 91 SER A O 1
ATOM 699 N N . LYS A 1 92 ? 3.430 6.805 -8.583 1.00 87.56 92 LYS A N 1
ATOM 700 C CA . LYS A 1 92 ? 2.421 6.350 -7.617 1.00 87.56 92 LYS A CA 1
ATOM 701 C C . LYS A 1 92 ? 1.195 5.813 -8.346 1.00 87.56 92 LYS A C 1
ATOM 703 O O . LYS A 1 92 ? 0.775 6.392 -9.343 1.00 87.56 92 LYS A O 1
ATOM 708 N N . THR A 1 93 ? 0.613 4.730 -7.847 1.00 86.75 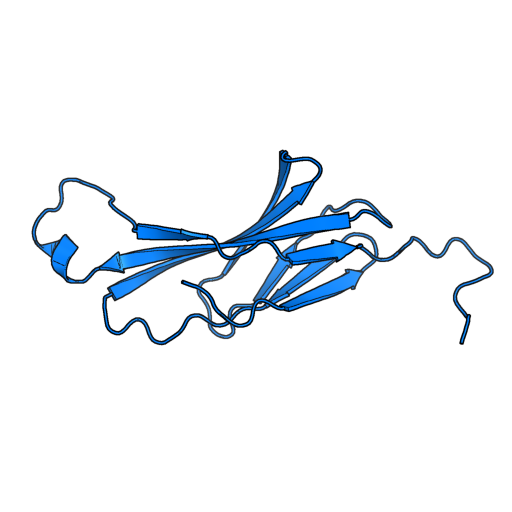93 THR A N 1
ATOM 709 C CA . THR A 1 93 ? -0.660 4.209 -8.357 1.00 86.75 93 THR A CA 1
ATOM 710 C C . THR A 1 93 ? -1.836 5.057 -7.885 1.00 86.75 93 THR A C 1
ATOM 712 O O . THR A 1 93 ? -1.755 5.777 -6.884 1.00 86.75 93 THR A O 1
ATOM 715 N N . THR A 1 94 ? -2.974 4.904 -8.562 1.00 83.56 94 THR A N 1
ATOM 716 C CA . THR A 1 94 ? -4.259 5.374 -8.043 1.00 83.56 94 THR A CA 1
ATOM 717 C C . THR A 1 94 ? -4.513 4.730 -6.681 1.00 83.56 94 THR A C 1
ATOM 719 O O . THR A 1 94 ? -4.307 3.528 -6.500 1.00 83.56 94 THR A O 1
ATOM 722 N N . GLY A 1 95 ? -4.899 5.541 -5.695 1.00 86.25 95 GLY A N 1
ATOM 723 C CA . GLY A 1 95 ? -5.100 5.060 -4.333 1.00 86.25 95 GLY A CA 1
ATOM 724 C C . GLY A 1 95 ? -6.310 4.138 -4.223 1.00 86.25 95 GLY A C 1
ATOM 725 O O . GLY A 1 95 ? -7.408 4.518 -4.620 1.00 86.25 95 GLY A O 1
ATOM 726 N N . VAL A 1 96 ? -6.119 2.961 -3.632 1.00 91.12 96 VAL A N 1
ATOM 727 C CA . VAL A 1 96 ? -7.183 1.996 -3.335 1.00 91.12 96 VAL A CA 1
ATOM 728 C C . VAL A 1 96 ? -7.675 2.229 -1.915 1.00 91.12 96 VAL A C 1
ATOM 730 O O . VAL A 1 96 ? -6.893 2.208 -0.966 1.00 91.12 96 VAL A O 1
ATOM 733 N N . GLN A 1 97 ? -8.975 2.452 -1.747 1.00 91.06 97 GLN A N 1
ATOM 734 C CA . GLN A 1 97 ? -9.558 2.598 -0.417 1.00 91.06 97 GLN A CA 1
ATOM 735 C C . GLN A 1 97 ? -9.896 1.228 0.165 1.00 91.06 97 GLN A C 1
ATOM 737 O O . GLN A 1 97 ? -10.569 0.415 -0.474 1.00 91.06 97 GLN A O 1
ATOM 742 N N . LYS A 1 98 ? -9.451 0.969 1.395 1.00 90.94 98 LYS A N 1
ATOM 743 C CA . LYS A 1 98 ? -9.799 -0.252 2.116 1.00 90.94 98 LYS A CA 1
ATOM 744 C C . LYS A 1 98 ? -9.992 0.013 3.598 1.00 90.94 98 LYS A C 1
ATOM 746 O O . LYS A 1 98 ? -9.226 0.743 4.219 1.00 90.94 98 LYS A O 1
ATOM 751 N N . LYS A 1 99 ? -11.022 -0.618 4.152 1.00 88.88 99 LYS A N 1
ATOM 752 C CA . LYS A 1 99 ? -11.333 -0.583 5.576 1.00 88.88 99 LYS A CA 1
ATOM 753 C C . LYS A 1 99 ? -10.676 -1.764 6.286 1.00 88.88 99 LYS A C 1
ATOM 755 O O . LYS A 1 99 ? -10.789 -2.891 5.801 1.00 88.88 99 LYS A O 1
ATOM 760 N N . THR A 1 100 ? -10.001 -1.513 7.402 1.00 85.25 100 THR A N 1
ATOM 761 C CA . THR A 1 100 ? -9.507 -2.566 8.304 1.00 85.25 100 THR A CA 1
ATOM 762 C C . THR A 1 100 ? -10.669 -3.308 8.962 1.00 85.25 100 THR A C 1
ATOM 764 O O . THR A 1 100 ? -11.790 -2.794 9.045 1.00 85.25 100 THR A O 1
ATOM 767 N N . LEU A 1 101 ? -10.423 -4.537 9.427 1.00 84.69 101 LEU A N 1
ATOM 768 C CA . LEU A 1 101 ? -11.468 -5.300 10.107 1.00 84.69 101 LEU A CA 1
ATOM 769 C C . LEU A 1 101 ? -11.865 -4.600 11.413 1.00 84.69 101 LEU A C 1
ATOM 771 O O . LEU A 1 101 ? -11.028 -4.041 12.127 1.00 84.69 101 LEU A O 1
ATOM 775 N N . SER A 1 102 ? -13.155 -4.634 11.734 1.00 76.75 102 SER A N 1
ATOM 776 C CA . SER A 1 102 ? -13.633 -4.205 13.043 1.00 76.75 102 SER A CA 1
ATOM 777 C C . SER A 1 102 ? -13.123 -5.154 14.119 1.00 76.75 102 SER A C 1
ATOM 779 O O . SER A 1 102 ? -13.092 -6.368 13.919 1.00 76.75 102 SER A O 1
ATOM 781 N N . GLN A 1 103 ? -12.776 -4.611 15.285 1.00 66.25 103 GLN A N 1
ATOM 782 C CA . GLN A 1 103 ? -12.659 -5.431 16.483 1.00 66.25 103 GLN A CA 1
ATOM 783 C C . GLN A 1 103 ? -14.022 -6.098 16.729 1.00 66.25 103 GLN A C 1
ATOM 785 O O . GLN A 1 103 ? -15.018 -5.415 16.969 1.00 66.25 103 GLN A O 1
ATOM 790 N N . CYS A 1 104 ? -14.103 -7.423 16.588 1.00 63.06 104 CYS A N 1
ATOM 791 C CA . CYS A 1 104 ? -15.290 -8.158 17.018 1.00 63.06 104 CYS A CA 1
ATOM 792 C C . CYS A 1 104 ? -15.244 -8.208 18.549 1.00 63.06 104 CYS A C 1
ATOM 794 O O . CYS A 1 104 ? -14.734 -9.155 19.142 1.00 63.06 104 CYS A O 1
ATOM 796 N N . THR A 1 105 ? -15.745 -7.161 19.199 1.00 55.03 105 THR A N 1
ATOM 797 C CA . THR A 1 105 ? -16.068 -7.214 20.622 1.00 55.03 105 THR A CA 1
ATOM 798 C C . THR A 1 105 ? -17.350 -8.035 20.733 1.00 55.03 105 THR A C 1
ATOM 800 O O . THR A 1 105 ? -18.400 -7.588 20.287 1.00 55.03 105 THR A O 1
ATOM 803 N N . PHE A 1 106 ? -17.203 -9.284 21.188 1.00 51.66 106 PHE A N 1
ATOM 804 C CA . PHE A 1 106 ? -18.233 -10.250 21.591 1.00 51.66 106 PHE A CA 1
ATOM 805 C C . PHE A 1 106 ? -19.702 -9.896 21.235 1.00 51.66 106 PHE A C 1
ATOM 807 O O . PHE A 1 106 ? -20.293 -9.021 21.856 1.00 51.66 106 PHE A O 1
ATOM 814 N N . ILE A 1 107 ? -20.291 -10.679 20.306 1.00 54.06 107 ILE A N 1
ATOM 815 C CA . ILE A 1 107 ? -21.721 -11.090 20.163 1.00 54.06 107 ILE A CA 1
ATOM 816 C C . ILE A 1 107 ? -22.330 -10.961 18.745 1.00 54.06 107 ILE A C 1
ATOM 818 O O . ILE A 1 107 ? -23.268 -11.696 18.449 1.00 54.06 107 ILE A O 1
ATOM 822 N N . ARG A 1 108 ? -21.813 -10.174 17.789 1.00 52.12 108 ARG A N 1
ATOM 823 C CA . ARG A 1 108 ? -22.416 -10.141 16.426 1.00 52.12 108 ARG A CA 1
ATOM 824 C C . ARG A 1 108 ? -21.427 -9.948 15.277 1.00 52.12 108 ARG A C 1
ATOM 826 O O . ARG A 1 108 ? -21.381 -8.891 14.662 1.00 52.12 108 ARG A O 1
ATOM 833 N N . CYS A 1 109 ? -20.705 -11.006 14.923 1.00 56.16 109 CYS A N 1
ATOM 834 C CA . CYS A 1 109 ? -20.025 -11.102 13.627 1.00 56.16 109 CYS A CA 1
ATOM 835 C C . CYS A 1 109 ? -20.561 -12.306 12.820 1.00 56.16 109 CYS A C 1
ATOM 837 O O . CYS A 1 109 ? -19.795 -13.133 12.350 1.00 56.16 109 CYS A O 1
ATOM 839 N N . TYR A 1 110 ? -21.890 -12.406 12.688 1.00 55.50 110 TYR A N 1
ATOM 840 C CA . TYR A 1 110 ? -22.561 -13.116 11.592 1.00 55.50 110 TYR A CA 1
ATOM 841 C C . TYR A 1 110 ? -23.716 -12.241 11.117 1.00 55.50 110 TYR A C 1
ATOM 843 O O . TYR A 1 110 ? -24.637 -11.948 11.879 1.00 55.50 110 TYR A O 1
ATOM 851 N N . SER A 1 111 ? -23.674 -11.820 9.862 1.00 50.88 111 SER A N 1
ATOM 852 C CA . SER A 1 111 ? -24.874 -11.479 9.105 1.00 50.88 111 SER A CA 1
ATOM 853 C C . SER A 1 111 ? -24.564 -11.710 7.633 1.00 50.88 111 SER A C 1
ATOM 855 O O . SER A 1 111 ? -23.898 -10.884 7.020 1.00 50.88 111 SER A O 1
ATOM 857 N N . ILE A 1 112 ? -24.992 -12.910 7.215 1.00 50.59 112 ILE A N 1
ATOM 858 C CA . ILE A 1 112 ? -25.490 -13.374 5.905 1.00 50.59 112 ILE A CA 1
ATOM 859 C C . ILE A 1 112 ? -24.714 -12.921 4.668 1.00 50.59 112 ILE A C 1
ATOM 861 O O . ILE A 1 112 ? -24.800 -11.733 4.296 1.00 50.59 112 ILE A O 1
#

Secondary structure (DSSP, 8-state):
--EEEEEEEEETTEEEEEEE----TTEEEEEEEEEEEETTEEEEEEE--SSS-EEEE-SPPTT-EEEEEEEEEEEEGGGGG-TT----EEEEPPPEEEEPPP---SS-----

Foldseek 3Di:
DWADWDWDQPAQFKIKIWIHDPPPPFFAWPWKKKFWAAPNDTDFMDTDPDPRPMDMTGRHHGQGKTWMKMKTWTDGPVCVVPPPDPPTPIDIDGTDIDTHHHDPPDDDPDDD

pLDDT: mean 79.74, std 14.28, range [46.81, 94.12]

Organism: Dibothriocephalus latus (NCBI:txid60516)

Radius of gyration: 16.84 Å; chains: 1; bounding box: 52×27×42 Å